Protein AF-0000000072489131 (afdb_homodimer)

Organism: NCBI:txid1796646

InterPro domains:
  IPR019707 MJ1608-like [PF10771] (1-59)
  IPR036388 Winged helix-like DNA-binding domain superfamily [G3DSA:1.10.10.10] (1-69)

Foldseek 3Di:
DDPVLLQVLLVLLLVVQVVDAKDWPVVSCVSSVDDPVSNVSSQVVCVVVVQKDWDADPVSPTIMMHTDPD/DDPVLLQVLLVLLLVVQVVDAKDWPVVSCVSSVDDPVSNVSSQVVCVVVVQKDWDADPVSPTIMIHTDPD

Sequence (140 aa):
MNIDTIGYNAGLVWNALNEVEAIGLVQLRKVTKLKDKELMLALGWLAREDKLVISEDENGKNIIVSLAQGMNIDTIGYNAGLVWNALNEVEAIGLVQLRKVTKLKDKELMLALGWLAREDKLVISEDENGKNIIVSLAQG

Nearest PDB structures (foldseek):
  6pco-assembly2_C  TM=8.430E-01  e=1.642E-04  Bordetella bronchiseptica
  7kua-assembly1_A-2  TM=8.585E-01  e=5.676E-03  Pseudomonas putida
  2nnn-assembly3_E  TM=7.469E-01  e=7.380E-03  Pseudomonas aeruginosa
  7d59-assembly1_O  TM=8.265E-01  e=2.108E-02  Homo sapiens
  7o81-assembly1_Ay  TM=6.349E-01  e=2.927E-02  Oryctolagus cuniculus

Secondary structure (DSSP, 8-state):
--HHHHHHHHHHHHHHHHTSS-EEHHHHHHHHT--HHHHHHHHHHHHHTT-EEEEE-TTSS-EEEEE---/--HHHHHHHHHHHHHHHHTSS-EEHHHHHHHHT--HHHHHHHHHHHHHTT-EEEEE-TTSS-EEEEE---

Solvent-accessible surface area (backbone atoms only — not comparable to full-atom values): 7429 Å² total; per-residue (Å²): 85,53,60,65,54,40,53,52,46,25,50,47,48,51,54,59,36,72,75,46,77,64,44,39,56,74,59,48,31,64,74,61,70,42,53,73,66,56,43,31,22,9,48,11,36,38,31,69,71,60,41,46,40,44,44,53,43,98,79,62,75,52,42,38,39,25,55,46,80,123,85,54,60,63,54,40,53,52,46,24,50,47,49,50,53,59,37,72,77,46,77,63,43,40,55,74,59,48,29,65,74,61,70,43,53,73,65,58,45,32,22,8,49,12,35,38,30,70,71,59,42,45,40,45,43,54,45,98,78,62,74,51,43,37,38,26,55,46,80,123

Radius of gyration: 14.06 Å; Cα contacts (8 Å, |Δi|>4): 242; chains: 2; bounding box: 29×39×32 Å

pLDDT: mean 91.66, std 7.66, range [53.84, 97.56]

Structure (mmCIF, N/CA/C/O backbone):
data_AF-0000000072489131-model_v1
#
loop_
_entity.id
_entity.type
_entity.pdbx_description
1 polymer 'Winged helix-turn-helix domain-containing protein'
#
loop_
_atom_site.group_PDB
_atom_site.id
_atom_site.type_symbol
_atom_site.label_atom_id
_atom_site.label_alt_id
_atom_site.label_comp_id
_atom_site.label_asym_id
_atom_site.label_entity_id
_atom_site.label_seq_id
_atom_site.pdbx_PDB_ins_code
_atom_site.Cartn_x
_atom_site.Cartn_y
_atom_site.Cartn_z
_atom_site.occupancy
_atom_site.B_iso_or_equiv
_atom_site.auth_seq_id
_atom_site.auth_comp_id
_atom_site.auth_asym_id
_atom_site.auth_atom_id
_atom_site.pdbx_PDB_model_num
ATOM 1 N N . MET A 1 1 ? 11.086 7.211 3.133 1 69.19 1 MET A N 1
ATOM 2 C CA . MET A 1 1 ? 10.992 6.406 1.916 1 69.19 1 MET A CA 1
ATOM 3 C C . MET A 1 1 ? 10.484 7.246 0.749 1 69.19 1 MET A C 1
ATOM 5 O O . MET A 1 1 ? 9.633 8.117 0.932 1 69.19 1 MET A O 1
ATOM 9 N N . ASN A 1 2 ? 11.219 7.039 -0.534 1 82.44 2 ASN A N 1
ATOM 10 C CA . ASN A 1 2 ? 10.859 7.859 -1.686 1 82.44 2 ASN A CA 1
ATOM 11 C C . ASN A 1 2 ? 9.961 7.102 -2.658 1 82.44 2 ASN A C 1
ATOM 13 O O . ASN A 1 2 ? 9.914 5.871 -2.631 1 82.44 2 ASN A O 1
ATOM 17 N N . ILE A 1 3 ? 9.188 7.805 -3.416 1 89.06 3 ILE A N 1
ATOM 18 C CA . ILE A 1 3 ? 8.273 7.266 -4.414 1 89.06 3 ILE A CA 1
ATOM 19 C C . ILE A 1 3 ? 9.031 6.328 -5.355 1 89.06 3 ILE A C 1
ATOM 21 O O . ILE A 1 3 ? 8.492 5.309 -5.789 1 89.06 3 ILE A O 1
ATOM 25 N N . ASP A 1 4 ? 10.25 6.633 -5.547 1 91.31 4 ASP A N 1
ATOM 26 C CA . ASP A 1 4 ? 11.086 5.793 -6.402 1 91.31 4 ASP A CA 1
ATOM 27 C C . ASP A 1 4 ? 11.305 4.418 -5.777 1 91.31 4 ASP A C 1
ATOM 29 O O . ASP A 1 4 ? 11.328 3.406 -6.48 1 91.31 4 ASP A O 1
ATOM 33 N N . THR A 1 5 ? 11.484 4.473 -4.496 1 93.12 5 THR A N 1
ATOM 34 C CA . THR A 1 5 ? 11.703 3.221 -3.777 1 93.12 5 THR A CA 1
ATOM 35 C C . THR A 1 5 ? 10.445 2.348 -3.824 1 93.12 5 THR A C 1
ATOM 37 O O . THR A 1 5 ? 10.539 1.128 -3.979 1 93.12 5 THR A O 1
ATOM 40 N N . ILE A 1 6 ? 9.289 2.951 -3.719 1 94.44 6 ILE A N 1
ATOM 41 C CA . ILE A 1 6 ? 8.023 2.229 -3.77 1 94.44 6 ILE A CA 1
ATOM 42 C C . ILE A 1 6 ? 7.848 1.597 -5.148 1 94.44 6 ILE A C 1
ATOM 44 O O . ILE A 1 6 ? 7.469 0.427 -5.258 1 94.44 6 ILE A O 1
ATOM 48 N N . GLY A 1 7 ? 8.156 2.332 -6.145 1 94.69 7 GLY A N 1
ATOM 49 C CA . GLY A 1 7 ? 8.078 1.81 -7.496 1 94.69 7 GLY A CA 1
ATOM 50 C C . GLY A 1 7 ? 9.023 0.647 -7.738 1 94.69 7 GLY A C 1
ATOM 51 O O . GLY A 1 7 ? 8.656 -0.33 -8.398 1 94.69 7 GLY A O 1
ATOM 52 N N . TYR A 1 8 ? 10.195 0.793 -7.25 1 96.06 8 TYR A N 1
ATOM 53 C CA . TYR A 1 8 ? 11.18 -0.28 -7.367 1 96.06 8 TYR A CA 1
ATOM 54 C C . TYR A 1 8 ? 10.688 -1.545 -6.672 1 96.06 8 TYR A C 1
ATOM 56 O O . TYR A 1 8 ? 10.719 -2.631 -7.254 1 96.06 8 TYR A O 1
ATOM 64 N N . ASN A 1 9 ? 10.203 -1.349 -5.418 1 96.75 9 ASN A N 1
ATOM 65 C CA . ASN A 1 9 ? 9.672 -2.479 -4.664 1 96.75 9 ASN A CA 1
ATOM 66 C C . ASN A 1 9 ? 8.477 -3.113 -5.371 1 96.75 9 ASN A C 1
ATOM 68 O O . ASN A 1 9 ? 8.312 -4.336 -5.348 1 96.75 9 ASN A O 1
ATOM 72 N N . ALA A 1 10 ? 7.703 -2.291 -6.008 1 96.69 10 ALA A N 1
ATOM 73 C CA . ALA A 1 10 ? 6.566 -2.789 -6.777 1 96.69 10 ALA A CA 1
ATOM 74 C C . ALA A 1 10 ? 7.031 -3.725 -7.895 1 96.69 10 ALA A C 1
ATOM 76 O O . ALA A 1 10 ? 6.371 -4.723 -8.188 1 96.69 10 ALA A O 1
ATOM 77 N N . GLY A 1 11 ? 8.164 -3.33 -8.461 1 96.25 11 GLY A N 1
ATOM 78 C CA . GLY A 1 11 ? 8.734 -4.199 -9.477 1 96.25 11 GLY A CA 1
ATOM 79 C C . GLY A 1 11 ? 9.125 -5.562 -8.945 1 96.25 11 GLY A C 1
ATOM 80 O O . GLY A 1 11 ? 8.891 -6.582 -9.602 1 96.25 11 GLY A O 1
ATOM 81 N N . LEU A 1 12 ? 9.68 -5.559 -7.777 1 96.94 12 LEU A N 1
ATOM 82 C CA . LEU A 1 12 ? 10.062 -6.812 -7.133 1 96.94 12 LEU A CA 1
ATOM 83 C C . LEU A 1 12 ? 8.836 -7.676 -6.848 1 96.94 12 LEU A C 1
ATOM 85 O O . LEU A 1 12 ? 8.852 -8.883 -7.109 1 96.94 12 LEU A O 1
ATOM 89 N N . VAL A 1 13 ? 7.84 -7.086 -6.387 1 97.25 13 VAL A N 1
ATOM 90 C CA . VAL A 1 13 ? 6.605 -7.785 -6.055 1 97.25 13 VAL A CA 1
ATOM 91 C C . VAL A 1 13 ? 5.965 -8.336 -7.328 1 97.25 13 VAL A C 1
ATOM 93 O O . VAL A 1 13 ? 5.539 -9.492 -7.363 1 97.25 13 VAL A O 1
ATOM 96 N N . TRP A 1 14 ? 5.906 -7.5 -8.344 1 96.31 14 TRP A N 1
ATOM 97 C CA . TRP A 1 14 ? 5.34 -7.922 -9.617 1 96.31 14 TRP A CA 1
ATOM 98 C C . TRP A 1 14 ? 6.07 -9.148 -10.164 1 96.31 14 TRP A C 1
ATOM 100 O O . TRP A 1 14 ? 5.438 -10.102 -10.633 1 96.31 14 TRP A O 1
ATOM 110 N N . ASN A 1 15 ? 7.34 -9.117 -10.062 1 96.56 15 ASN A N 1
ATOM 111 C CA . ASN A 1 15 ? 8.141 -10.242 -10.523 1 96.56 15 ASN A CA 1
ATOM 112 C C . ASN A 1 15 ? 7.824 -11.523 -9.75 1 96.56 15 ASN A C 1
ATOM 114 O O . ASN A 1 15 ? 7.695 -12.594 -10.336 1 96.56 15 ASN A O 1
ATOM 118 N N . ALA A 1 16 ? 7.789 -11.391 -8.438 1 96.69 16 ALA A N 1
ATOM 119 C CA . ALA A 1 16 ? 7.477 -12.531 -7.578 1 96.69 16 ALA A CA 1
ATOM 120 C C . ALA A 1 16 ? 6.105 -13.109 -7.918 1 96.69 16 ALA A C 1
ATOM 122 O O . ALA A 1 16 ? 5.938 -14.336 -7.957 1 96.69 16 ALA A O 1
ATOM 123 N N . LEU A 1 17 ? 5.188 -12.289 -8.227 1 96.12 17 LEU A N 1
ATOM 124 C CA . LEU A 1 17 ? 3.828 -12.711 -8.547 1 96.12 17 LEU A CA 1
ATOM 125 C C . LEU A 1 17 ? 3.768 -13.352 -9.93 1 96.12 17 LEU A C 1
ATOM 127 O O . LEU A 1 17 ? 2.914 -14.203 -10.18 1 96.12 17 LEU A O 1
ATOM 131 N N . ASN A 1 18 ? 4.594 -12.883 -10.781 1 95.06 18 ASN A N 1
ATOM 132 C CA . ASN A 1 18 ? 4.621 -13.406 -12.141 1 95.06 18 ASN A CA 1
ATOM 133 C C . ASN A 1 18 ? 5.125 -14.844 -12.18 1 95.06 18 ASN A C 1
ATOM 135 O O . ASN A 1 18 ? 4.93 -15.547 -13.172 1 95.06 18 ASN A O 1
ATOM 139 N N . GLU A 1 19 ? 5.688 -15.359 -11.086 1 95.12 19 GLU A N 1
ATOM 140 C CA . GLU A 1 19 ? 6.25 -16.703 -10.992 1 95.12 19 GLU A CA 1
ATOM 141 C C . GLU A 1 19 ? 5.25 -17.672 -10.383 1 95.12 19 GLU A C 1
ATOM 143 O O . GLU A 1 19 ? 5.512 -18.875 -10.312 1 95.12 19 GLU A O 1
ATOM 148 N N . VAL A 1 20 ? 4.168 -17.141 -9.891 1 94.94 20 VAL A N 1
ATOM 149 C CA . VAL A 1 20 ? 3.178 -17.969 -9.203 1 94.94 20 VAL A CA 1
ATOM 150 C C . VAL A 1 20 ? 1.772 -17.562 -9.633 1 94.94 20 VAL A C 1
ATOM 152 O O . VAL A 1 20 ? 1.581 -16.484 -10.211 1 94.94 20 VAL A O 1
ATOM 155 N N . GLU A 1 21 ? 0.799 -18.406 -9.398 1 94.56 21 GLU A N 1
ATOM 156 C CA . GLU A 1 21 ? -0.596 -18.094 -9.688 1 94.56 21 GLU A CA 1
ATOM 157 C C . GLU A 1 21 ? -1.187 -17.188 -8.609 1 94.56 21 GLU A C 1
ATOM 159 O O . GLU A 1 21 ? -1.902 -16.234 -8.922 1 94.56 21 GLU A O 1
ATOM 164 N N . ALA A 1 22 ? -0.908 -17.562 -7.371 1 95.38 22 ALA A N 1
ATOM 165 C CA . ALA A 1 22 ? -1.362 -16.828 -6.188 1 95.38 22 ALA A CA 1
ATOM 166 C C . ALA A 1 22 ? -0.457 -17.109 -4.992 1 95.38 22 ALA A C 1
ATOM 168 O O . ALA A 1 22 ? 0.081 -18.203 -4.855 1 95.38 22 ALA A O 1
ATOM 169 N N . ILE A 1 23 ? -0.256 -16.062 -4.191 1 96 23 ILE A N 1
ATOM 170 C CA . ILE A 1 23 ? 0.649 -16.234 -3.059 1 96 23 ILE A CA 1
ATOM 171 C C . ILE A 1 23 ? 0.146 -15.414 -1.871 1 96 23 ILE A C 1
ATOM 173 O O . ILE A 1 23 ? -0.462 -14.359 -2.049 1 96 23 ILE A O 1
ATOM 177 N N . GLY A 1 24 ? 0.388 -15.93 -0.669 1 95.12 24 GLY A N 1
ATOM 178 C CA . GLY A 1 24 ? 0.023 -15.203 0.536 1 95.12 24 GLY A CA 1
ATOM 179 C C . GLY A 1 24 ? 1.026 -14.125 0.909 1 95.12 24 GLY A C 1
ATOM 180 O O . GLY A 1 24 ? 2.164 -14.141 0.434 1 95.12 24 GLY A O 1
ATOM 181 N N . LEU A 1 25 ? 0.684 -1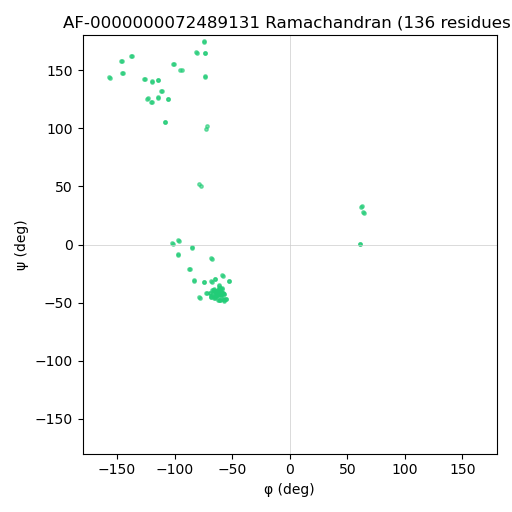3.242 1.754 1 94.06 25 LEU A N 1
ATOM 182 C CA . LEU A 1 25 ? 1.507 -12.094 2.123 1 94.06 25 LEU A CA 1
ATOM 183 C C . LEU A 1 25 ? 2.781 -12.547 2.83 1 94.06 25 LEU A C 1
ATOM 185 O O . LEU A 1 25 ? 3.855 -11.984 2.598 1 94.06 25 LEU A O 1
ATOM 189 N N . VAL A 1 26 ? 2.619 -13.477 3.768 1 94.44 26 VAL A N 1
ATOM 190 C CA . VAL A 1 26 ? 3.758 -13.961 4.543 1 94.44 26 VAL A CA 1
ATOM 191 C C . VAL A 1 26 ? 4.832 -14.508 3.604 1 94.44 26 VAL A C 1
ATOM 193 O O . VAL A 1 26 ? 6.008 -14.156 3.725 1 94.44 26 VAL A O 1
ATOM 196 N N . GLN A 1 27 ? 4.504 -15.305 2.646 1 96.25 27 GLN A N 1
ATOM 197 C CA . GLN A 1 27 ? 5.434 -15.883 1.679 1 96.25 27 GLN A CA 1
ATOM 198 C C . GLN A 1 27 ? 5.98 -14.812 0.737 1 96.25 27 GLN A C 1
ATOM 200 O O . GLN A 1 27 ? 7.16 -14.836 0.384 1 96.25 27 GLN A O 1
ATOM 205 N N . LEU A 1 28 ? 5.105 -13.93 0.307 1 96.44 28 LEU A N 1
ATOM 206 C CA . LEU A 1 28 ? 5.508 -12.859 -0.595 1 96.44 28 LEU A CA 1
ATOM 207 C C . LEU A 1 28 ? 6.582 -11.984 0.045 1 96.44 28 LEU A C 1
ATOM 209 O O . LEU A 1 28 ? 7.547 -11.594 -0.617 1 96.44 28 LEU A O 1
ATOM 213 N N . ARG A 1 29 ? 6.363 -11.688 1.311 1 96.25 29 ARG A N 1
ATOM 214 C CA . ARG A 1 29 ? 7.355 -10.914 2.045 1 96.25 29 ARG A CA 1
ATOM 215 C C . ARG A 1 29 ? 8.703 -11.625 2.068 1 96.25 29 ARG A C 1
ATOM 217 O O . ARG A 1 29 ? 9.75 -10.984 1.929 1 96.25 29 ARG A O 1
ATOM 224 N N . LYS A 1 30 ? 8.68 -12.938 2.244 1 96.88 30 LYS A N 1
ATOM 225 C CA . LYS A 1 30 ? 9.898 -13.742 2.295 1 96.88 30 LYS A CA 1
ATOM 226 C C . LYS A 1 30 ? 10.625 -13.727 0.952 1 96.88 30 LYS A C 1
ATOM 228 O O . LYS A 1 30 ? 11.852 -13.633 0.903 1 96.88 30 LYS A O 1
ATOM 233 N N . VAL A 1 31 ? 9.891 -13.797 -0.104 1 96.56 31 VAL A N 1
ATOM 234 C CA . VAL A 1 31 ? 10.438 -13.875 -1.454 1 96.56 31 VAL A CA 1
ATOM 235 C C . VAL A 1 31 ? 11.023 -12.516 -1.853 1 96.56 31 VAL A C 1
ATOM 237 O O . VAL A 1 31 ? 12.078 -12.453 -2.477 1 96.56 31 VAL A O 1
ATOM 240 N N . THR A 1 32 ? 10.336 -11.469 -1.524 1 97.56 32 THR A N 1
ATOM 241 C CA . THR A 1 32 ? 10.734 -10.125 -1.943 1 97.56 32 THR A CA 1
ATOM 242 C C . THR A 1 32 ? 11.719 -9.523 -0.945 1 97.56 32 THR A C 1
ATOM 244 O O . THR A 1 32 ? 12.398 -8.539 -1.253 1 97.56 32 THR A O 1
ATOM 247 N N . LYS A 1 33 ? 11.766 -10.047 0.352 1 97.12 33 LYS A N 1
ATOM 248 C CA . LYS A 1 33 ? 12.578 -9.547 1.454 1 97.12 33 LYS A CA 1
ATOM 249 C C . LYS A 1 33 ? 12.18 -8.125 1.845 1 97.12 33 LYS A C 1
ATOM 251 O O . LYS A 1 33 ? 13.023 -7.324 2.238 1 97.12 33 LYS A O 1
ATOM 256 N N . LEU A 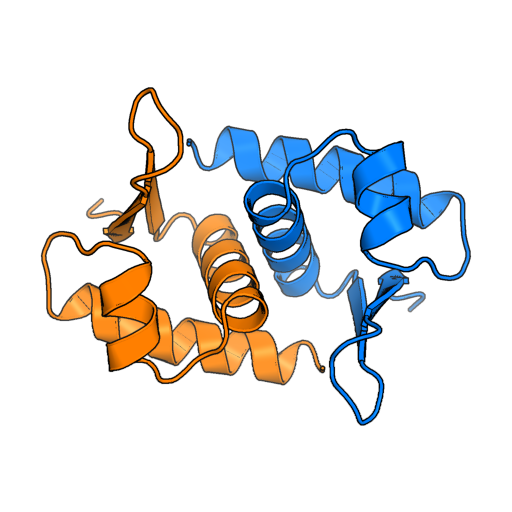1 34 ? 10.922 -7.852 1.589 1 96.19 34 LEU A N 1
ATOM 257 C CA . LEU A 1 34 ? 10.383 -6.547 1.95 1 96.19 34 LEU A CA 1
ATOM 258 C C . LEU A 1 34 ? 9.703 -6.598 3.316 1 96.19 34 LEU A C 1
ATOM 260 O O . LEU A 1 34 ? 9.195 -7.645 3.721 1 96.19 34 LEU A O 1
ATOM 264 N N . LYS A 1 35 ? 9.734 -5.504 3.99 1 92.81 35 LYS A N 1
ATOM 265 C CA . LYS A 1 35 ? 8.992 -5.387 5.242 1 92.81 35 LYS A CA 1
ATOM 266 C C . LYS A 1 35 ? 7.492 -5.266 4.98 1 92.81 35 LYS A C 1
ATOM 268 O O . LYS A 1 35 ? 7.074 -4.961 3.861 1 92.81 35 LYS A O 1
ATOM 273 N N . ASP A 1 36 ? 6.734 -5.457 5.969 1 92.19 36 ASP A N 1
ATOM 274 C CA . ASP A 1 36 ? 5.281 -5.457 5.836 1 92.19 36 ASP A CA 1
ATOM 275 C C . ASP A 1 36 ? 4.785 -4.164 5.199 1 92.19 36 ASP A C 1
ATOM 277 O O . ASP A 1 36 ? 4.043 -4.195 4.215 1 92.19 36 ASP A O 1
ATOM 281 N N . LYS A 1 37 ? 5.25 -3.086 5.66 1 92.25 37 LYS A N 1
ATOM 282 C CA . LYS A 1 37 ? 4.809 -1.783 5.172 1 92.25 37 LYS A CA 1
ATOM 283 C C . LYS A 1 37 ? 5.262 -1.553 3.734 1 92.25 37 LYS A C 1
ATOM 285 O O . LYS A 1 37 ? 4.492 -1.069 2.902 1 92.25 37 LYS A O 1
ATOM 290 N N . GLU A 1 38 ? 6.48 -1.892 3.471 1 94.19 38 GLU A N 1
ATOM 291 C CA . GLU A 1 38 ? 7.039 -1.74 2.131 1 94.19 38 GLU A CA 1
ATOM 292 C C . GLU A 1 38 ? 6.27 -2.578 1.114 1 94.19 38 GLU A C 1
ATOM 294 O O . GLU A 1 38 ? 6.016 -2.127 -0.005 1 94.19 38 GLU A O 1
ATOM 299 N N . LEU A 1 39 ? 5.891 -3.689 1.535 1 96.31 39 LEU A N 1
ATOM 300 C CA . LEU A 1 39 ? 5.18 -4.621 0.668 1 96.31 39 LEU A CA 1
ATOM 301 C C . LEU A 1 39 ? 3.789 -4.09 0.327 1 96.31 39 LEU A C 1
ATOM 303 O O . LEU A 1 39 ? 3.379 -4.113 -0.835 1 96.31 39 LEU A O 1
ATOM 307 N N . MET A 1 40 ? 3.158 -3.623 1.316 1 95.31 40 MET A N 1
ATOM 308 C CA . MET A 1 40 ? 1.806 -3.117 1.101 1 95.31 40 MET A CA 1
ATOM 309 C C . MET A 1 40 ? 1.819 -1.907 0.171 1 95.31 40 MET A C 1
ATOM 311 O O . MET A 1 40 ? 0.968 -1.788 -0.711 1 95.31 40 MET A O 1
ATOM 315 N N . LEU A 1 41 ? 2.781 -1.059 0.372 1 95.38 41 LEU A N 1
ATOM 316 C CA . LEU A 1 41 ? 2.93 0.106 -0.493 1 95.38 41 LEU A CA 1
ATOM 317 C C . LEU A 1 41 ? 3.141 -0.317 -1.943 1 95.38 41 LEU A C 1
ATOM 319 O O . LEU A 1 41 ? 2.549 0.261 -2.855 1 95.38 41 LEU A O 1
ATOM 323 N N . ALA A 1 42 ? 3.977 -1.295 -2.061 1 96.38 42 ALA A N 1
ATOM 324 C CA . ALA A 1 42 ? 4.258 -1.816 -3.396 1 96.38 42 ALA A CA 1
ATOM 325 C C . ALA A 1 42 ? 3 -2.396 -4.035 1 96.38 42 ALA A C 1
ATOM 327 O O . ALA A 1 42 ? 2.746 -2.186 -5.223 1 96.38 42 ALA A O 1
ATOM 328 N N . LEU A 1 43 ? 2.256 -3.084 -3.238 1 96.19 43 LEU A N 1
ATOM 329 C CA . LEU A 1 43 ? 1.011 -3.666 -3.725 1 96.19 43 LEU A CA 1
ATOM 330 C C . LEU A 1 43 ? 0.016 -2.578 -4.109 1 96.19 43 LEU A C 1
ATOM 332 O O . LEU A 1 43 ? -0.694 -2.705 -5.109 1 96.19 43 LEU A O 1
ATOM 336 N N . GLY A 1 44 ? -0.027 -1.566 -3.318 1 95.38 44 GLY A N 1
ATOM 337 C CA . GLY A 1 44 ? -0.879 -0.441 -3.666 1 95.38 44 GLY A CA 1
ATOM 338 C C . GLY A 1 44 ? -0.535 0.175 -5.008 1 95.38 44 GLY A C 1
ATOM 339 O O . GLY A 1 44 ? -1.428 0.535 -5.781 1 95.38 44 GLY A O 1
ATOM 340 N N . TRP A 1 45 ? 0.716 0.305 -5.266 1 95.06 45 TRP A N 1
ATOM 341 C CA . TRP A 1 45 ? 1.221 0.813 -6.535 1 95.06 45 TRP A CA 1
ATOM 342 C C . TRP A 1 45 ? 0.709 -0.029 -7.699 1 95.06 45 TRP A C 1
ATOM 344 O O . TRP A 1 45 ? 0.167 0.505 -8.672 1 95.06 45 TRP A O 1
ATOM 354 N N . LEU A 1 46 ? 0.812 -1.326 -7.566 1 95.56 46 LEU A N 1
ATOM 355 C CA . LEU A 1 46 ? 0.385 -2.271 -8.594 1 95.56 46 LEU A CA 1
ATOM 356 C C . LEU A 1 46 ? -1.133 -2.264 -8.742 1 95.56 46 LEU A C 1
ATOM 358 O O . LEU A 1 46 ? -1.653 -2.471 -9.844 1 95.56 46 LEU A O 1
ATOM 362 N N . ALA A 1 47 ? -1.765 -2.002 -7.609 1 93.56 47 ALA A N 1
ATOM 363 C CA . ALA A 1 47 ? -3.223 -1.922 -7.633 1 93.56 47 ALA A CA 1
ATOM 364 C C . ALA A 1 47 ? -3.695 -0.792 -8.547 1 93.56 47 ALA A C 1
ATOM 366 O O . ALA A 1 47 ? -4.68 -0.943 -9.273 1 93.56 47 ALA A O 1
ATOM 367 N N . ARG A 1 48 ? -3.016 0.263 -8.523 1 92.88 48 ARG A N 1
ATOM 368 C CA . ARG A 1 48 ? -3.375 1.415 -9.344 1 92.88 48 ARG A CA 1
ATOM 369 C C . ARG A 1 48 ? -3.244 1.092 -10.828 1 92.88 48 ARG A C 1
ATOM 371 O O . ARG A 1 48 ? -3.99 1.625 -11.656 1 92.88 48 ARG A O 1
ATOM 378 N N . GLU A 1 49 ? -2.375 0.242 -11.117 1 91.12 49 GLU A N 1
ATOM 379 C CA . GLU A 1 49 ? -2.168 -0.171 -12.508 1 91.12 49 GLU A CA 1
ATOM 380 C C . GLU A 1 49 ? -3.137 -1.282 -12.898 1 91.12 49 GLU A C 1
ATOM 382 O O . GLU A 1 49 ? -3.107 -1.764 -14.031 1 91.12 49 GLU A O 1
ATOM 387 N N . ASP A 1 50 ? -4.004 -1.769 -11.914 1 86.62 50 ASP A N 1
ATOM 388 C CA . ASP A 1 50 ? -4.977 -2.84 -12.109 1 86.62 50 ASP A CA 1
ATOM 389 C C . ASP A 1 50 ? -4.281 -4.152 -12.469 1 86.62 50 ASP A C 1
ATOM 391 O O . ASP A 1 50 ? -4.805 -4.945 -13.25 1 86.62 50 ASP A O 1
ATOM 395 N N . LYS A 1 51 ? -3.115 -4.375 -11.961 1 89.44 51 LYS A N 1
ATOM 396 C CA . LYS A 1 51 ? -2.324 -5.566 -12.25 1 89.44 51 LYS A CA 1
ATOM 397 C C . LYS A 1 51 ? -2.396 -6.566 -11.102 1 89.44 51 LYS A C 1
ATOM 399 O O . LYS A 1 51 ? -1.783 -7.633 -11.156 1 89.44 51 LYS A O 1
ATOM 404 N N . LEU A 1 52 ? -3.146 -6.16 -10.141 1 91.75 52 LEU A N 1
ATOM 405 C CA . LEU A 1 52 ? -3.135 -6.98 -8.938 1 91.75 52 LEU A CA 1
ATOM 406 C C . LEU A 1 52 ? -4.551 -7.387 -8.539 1 91.75 52 LEU A C 1
ATOM 408 O O . LEU A 1 52 ? -5.5 -6.621 -8.734 1 91.75 52 LEU A O 1
ATOM 412 N N . VAL A 1 53 ? -4.648 -8.594 -8.078 1 91.56 53 VAL A N 1
ATOM 413 C CA . VAL A 1 53 ? -5.879 -9.086 -7.465 1 91.56 53 VAL A CA 1
ATOM 414 C C . VAL A 1 53 ? -5.609 -9.5 -6.023 1 91.56 53 VAL A C 1
ATOM 416 O O . VAL A 1 53 ? -4.711 -10.297 -5.758 1 91.56 53 VAL A O 1
ATOM 419 N N . ILE A 1 54 ? -6.352 -8.875 -5.098 1 91.81 54 ILE A N 1
ATOM 420 C CA . ILE A 1 54 ? -6.16 -9.164 -3.682 1 91.81 54 ILE A CA 1
ATOM 421 C C . ILE A 1 54 ? -7.418 -9.828 -3.119 1 91.81 54 ILE A C 1
ATOM 423 O O . ILE A 1 54 ? -8.523 -9.312 -3.285 1 91.81 54 ILE A O 1
ATOM 427 N N . SER A 1 55 ? -7.191 -10.961 -2.523 1 90.56 55 SER A N 1
ATOM 428 C CA . SER A 1 55 ? -8.281 -11.695 -1.893 1 90.56 55 SER A CA 1
ATOM 429 C C . SER A 1 55 ? -7.996 -11.953 -0.418 1 90.56 55 SER A C 1
ATOM 431 O O . SER A 1 55 ? -6.875 -12.312 -0.052 1 90.56 55 SER A O 1
ATOM 433 N N . GLU A 1 56 ? -8.914 -11.555 0.394 1 86.94 56 GLU A N 1
ATOM 434 C CA . GLU A 1 56 ? -8.773 -11.766 1.832 1 86.94 56 GLU A CA 1
ATOM 435 C C . GLU A 1 56 ? -9.828 -12.727 2.355 1 86.94 56 GLU A C 1
ATOM 437 O O . GLU A 1 56 ? -10.961 -12.742 1.863 1 86.94 56 GLU A O 1
ATOM 442 N N . ASP A 1 57 ? -9.312 -13.57 3.332 1 82.62 57 ASP A N 1
ATOM 443 C CA . ASP A 1 57 ? -10.273 -14.484 3.922 1 82.62 57 ASP A CA 1
ATOM 444 C C . ASP A 1 57 ? -11.211 -13.758 4.883 1 82.62 57 ASP A C 1
ATOM 446 O O . ASP A 1 57 ? -11.07 -12.555 5.098 1 82.62 57 ASP A O 1
ATOM 450 N N . GLU A 1 58 ? -12.219 -14.516 5.383 1 79.56 58 GLU A N 1
ATOM 451 C CA . GLU A 1 58 ? -13.258 -13.938 6.23 1 79.56 58 GLU A CA 1
ATOM 452 C C . GLU A 1 58 ? -12.656 -13.273 7.465 1 79.56 58 GLU A C 1
ATOM 454 O O . GLU A 1 58 ? -13.219 -12.328 8.008 1 79.56 58 GLU A O 1
ATOM 459 N N . ASN A 1 59 ? -11.469 -13.797 7.867 1 77.25 59 ASN A N 1
ATOM 460 C CA . ASN A 1 59 ? -10.844 -13.297 9.086 1 77.25 59 ASN A CA 1
ATOM 461 C C . ASN A 1 59 ? -9.805 -12.227 8.789 1 77.25 59 ASN A C 1
ATOM 463 O O . ASN A 1 59 ? -9.25 -11.609 9.703 1 77.25 59 ASN A O 1
ATOM 467 N N . GLY A 1 60 ? -9.672 -11.891 7.582 1 73.5 60 GLY A N 1
ATOM 468 C CA . GLY A 1 60 ? -8.695 -10.891 7.184 1 73.5 60 GLY A CA 1
ATOM 469 C C . GLY A 1 60 ? -7.266 -11.281 7.52 1 73.5 60 GLY A C 1
ATOM 470 O O . GLY A 1 60 ? -6.348 -10.477 7.398 1 73.5 60 GLY A O 1
ATOM 471 N N . LYS A 1 61 ? -7.125 -12.383 8.062 1 76.5 61 LYS A N 1
ATOM 472 C CA . LYS A 1 61 ? -5.812 -12.82 8.523 1 76.5 61 LYS A CA 1
ATOM 473 C C . LYS A 1 61 ? -5.004 -13.43 7.387 1 76.5 61 LYS A C 1
ATOM 475 O O . LYS A 1 61 ? -3.781 -13.266 7.328 1 76.5 61 LYS A O 1
ATOM 480 N N . ASN A 1 62 ? -5.77 -14.016 6.5 1 83.75 62 ASN A N 1
ATOM 481 C CA . ASN A 1 62 ? -5.109 -14.633 5.355 1 83.75 62 ASN A CA 1
ATOM 482 C C . ASN A 1 62 ? -5.348 -13.844 4.074 1 83.75 62 ASN A C 1
ATOM 484 O O . ASN A 1 62 ? -6.48 -13.75 3.6 1 83.75 62 ASN A O 1
ATOM 488 N N . ILE A 1 63 ? -4.324 -13.117 3.607 1 90.5 63 ILE A N 1
ATOM 489 C CA . ILE A 1 63 ? -4.434 -12.344 2.377 1 90.5 63 ILE A CA 1
ATOM 490 C C . ILE A 1 63 ? -3.664 -13.039 1.258 1 90.5 63 ILE A C 1
ATOM 492 O O . ILE A 1 63 ? -2.514 -13.445 1.444 1 90.5 63 ILE A O 1
ATOM 496 N N . ILE A 1 64 ? -4.445 -13.281 0.156 1 93.94 64 ILE A N 1
ATOM 497 C CA . ILE A 1 64 ? -3.85 -13.891 -1.027 1 93.94 64 ILE A CA 1
ATOM 498 C C . ILE A 1 64 ? -3.803 -12.875 -2.166 1 93.94 64 ILE A C 1
ATOM 500 O O . ILE A 1 64 ? -4.781 -12.164 -2.412 1 93.94 64 ILE A O 1
ATOM 504 N N . VAL A 1 65 ? -2.596 -12.82 -2.783 1 95.44 65 VAL A N 1
ATOM 505 C CA . VAL A 1 65 ? -2.393 -11.852 -3.857 1 95.44 65 VAL A CA 1
ATOM 506 C C . VAL A 1 65 ? -2.037 -12.586 -5.148 1 95.44 65 VAL A C 1
ATOM 508 O O . VAL A 1 65 ? -1.317 -13.586 -5.129 1 95.44 65 VAL A O 1
ATOM 511 N N . SER A 1 66 ? -2.59 -12.062 -6.23 1 95.56 66 SER A N 1
ATOM 512 C CA . SER A 1 66 ? -2.279 -12.586 -7.559 1 95.56 66 SER A CA 1
ATOM 513 C C . SER A 1 66 ? -2.305 -11.477 -8.609 1 95.56 66 SER A C 1
ATOM 515 O O . SER A 1 66 ? -2.826 -10.391 -8.359 1 95.56 66 SER A O 1
ATOM 517 N N . LEU A 1 67 ? -1.617 -11.703 -9.719 1 94.94 67 LEU A N 1
ATOM 518 C CA . LEU A 1 67 ? -1.659 -10.742 -10.812 1 94.94 67 LEU A CA 1
ATOM 519 C C . LEU A 1 67 ? -3 -10.805 -11.539 1 94.94 67 LEU A C 1
ATOM 521 O O . LEU A 1 67 ? -3.578 -11.883 -11.695 1 94.94 67 LEU A O 1
ATOM 525 N N . ALA A 1 68 ? -3.396 -9.562 -11.961 1 88.69 68 ALA A N 1
ATOM 526 C CA . ALA A 1 68 ? -4.609 -9.492 -12.766 1 88.69 68 ALA A CA 1
ATOM 527 C C . ALA A 1 68 ? -4.367 -10.031 -14.172 1 88.69 68 ALA A C 1
ATOM 529 O O . ALA A 1 68 ? -3.359 -9.695 -14.805 1 88.69 68 ALA A O 1
ATOM 530 N N . GLN A 1 69 ? -4.742 -11.273 -14.469 1 76.69 69 GLN A N 1
ATOM 531 C CA . GLN A 1 69 ? -4.582 -11.922 -15.766 1 76.69 69 GLN A CA 1
ATOM 532 C C . GLN A 1 69 ? -5.625 -11.43 -16.766 1 76.69 69 GLN A C 1
ATOM 534 O O . GLN A 1 69 ? -6.828 -11.547 -16.531 1 76.69 69 GLN A O 1
ATOM 539 N N . GLY A 1 70 ? -5.844 -10.109 -16.984 1 54 70 GLY A N 1
ATOM 540 C CA . GLY A 1 70 ? -6.68 -9.875 -18.156 1 54 70 GLY A CA 1
ATOM 541 C C . GLY A 1 70 ? -5.945 -10.094 -19.469 1 54 70 GLY A C 1
ATOM 542 O O . GLY A 1 70 ? -4.715 -10.141 -19.5 1 54 70 GLY A O 1
ATOM 543 N N . MET B 1 1 ? -10.32 -8.086 -1.148 1 70.38 1 MET B N 1
ATOM 544 C CA . MET B 1 1 ? -10.367 -6.645 -1.368 1 70.38 1 MET B CA 1
ATOM 545 C C . MET B 1 1 ? -10.164 -6.312 -2.842 1 70.38 1 MET B C 1
ATOM 547 O O . MET B 1 1 ? -9.391 -6.977 -3.533 1 70.38 1 MET B O 1
ATOM 551 N N . ASN B 1 2 ? -11.117 -5.289 -3.375 1 82.69 2 ASN B N 1
ATOM 552 C CA . ASN B 1 2 ? -11.055 -4.961 -4.797 1 82.69 2 ASN B CA 1
ATOM 553 C C . ASN B 1 2 ? -10.312 -3.654 -5.039 1 82.69 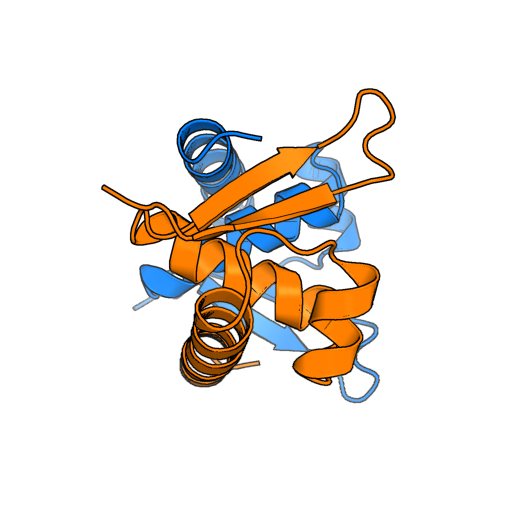2 ASN B C 1
ATOM 555 O O . ASN B 1 2 ? -10.148 -2.844 -4.125 1 82.69 2 ASN B O 1
ATOM 559 N N . ILE B 1 3 ? -9.758 -3.498 -6.223 1 89.31 3 ILE B N 1
ATOM 560 C CA . ILE B 1 3 ? -9.016 -2.316 -6.648 1 89.31 3 ILE B CA 1
ATOM 561 C C . ILE B 1 3 ? -9.852 -1.064 -6.414 1 89.31 3 ILE B C 1
ATOM 563 O O . ILE B 1 3 ? -9.32 -0.012 -6.051 1 89.31 3 ILE B O 1
ATOM 567 N N . ASP B 1 4 ? -11.117 -1.237 -6.516 1 91.5 4 ASP B N 1
ATOM 568 C CA . ASP B 1 4 ? -12.023 -0.118 -6.285 1 91.5 4 ASP B CA 1
ATOM 569 C C . ASP B 1 4 ? -11.992 0.323 -4.824 1 91.5 4 ASP B C 1
ATOM 571 O O . ASP B 1 4 ? -12.078 1.518 -4.527 1 91.5 4 ASP B O 1
ATOM 575 N N . THR B 1 5 ? -11.922 -0.677 -3.994 1 93.25 5 THR B N 1
ATOM 576 C CA . THR B 1 5 ? -11.883 -0.387 -2.564 1 93.25 5 THR B CA 1
ATOM 577 C C . THR B 1 5 ? -10.594 0.342 -2.199 1 93.25 5 THR B C 1
ATOM 579 O O . THR B 1 5 ? -10.602 1.266 -1.383 1 93.25 5 THR B O 1
ATOM 582 N N . ILE B 1 6 ? -9.5 -0.042 -2.803 1 94.5 6 ILE B N 1
ATOM 583 C CA . ILE B 1 6 ? -8.203 0.591 -2.553 1 94.5 6 ILE B CA 1
ATOM 584 C C . ILE B 1 6 ? -8.25 2.045 -3.016 1 94.5 6 ILE B C 1
ATOM 586 O O . ILE B 1 6 ? -7.797 2.943 -2.301 1 94.5 6 ILE B O 1
ATOM 590 N N . GLY B 1 7 ? -8.812 2.26 -4.145 1 94.75 7 GLY B N 1
ATOM 591 C CA . GLY B 1 7 ? -8.961 3.615 -4.648 1 94.75 7 GLY B CA 1
ATOM 592 C C . GLY B 1 7 ? -9.828 4.488 -3.766 1 94.75 7 GLY B C 1
ATOM 593 O O . GLY B 1 7 ? -9.516 5.66 -3.545 1 94.75 7 GLY B O 1
ATOM 594 N N . TYR B 1 8 ? -10.898 3.932 -3.324 1 96.12 8 TYR B N 1
ATOM 595 C CA . TYR B 1 8 ? -11.781 4.648 -2.414 1 96.12 8 TYR B CA 1
ATOM 596 C C . TYR B 1 8 ? -11.055 5.031 -1.132 1 96.12 8 TYR B C 1
ATOM 598 O O . TYR B 1 8 ? -11.109 6.184 -0.7 1 96.12 8 TYR B O 1
ATOM 606 N N . ASN B 1 9 ? -10.344 4.016 -0.562 1 96.75 9 ASN B N 1
ATOM 607 C CA . ASN B 1 9 ? -9.578 4.266 0.652 1 96.75 9 ASN B CA 1
ATOM 608 C C . ASN B 1 9 ? -8.5 5.32 0.424 1 96.75 9 ASN B C 1
ATOM 610 O O . ASN B 1 9 ? -8.227 6.137 1.306 1 96.75 9 ASN B O 1
ATOM 614 N N . ALA B 1 10 ? -7.941 5.305 -0.749 1 96.69 10 ALA B N 1
ATOM 615 C CA . ALA B 1 10 ? -6.945 6.309 -1.104 1 96.69 10 ALA B CA 1
ATOM 616 C C . ALA B 1 10 ? -7.531 7.715 -1.043 1 96.69 10 ALA B C 1
ATOM 618 O O . ALA B 1 10 ? -6.859 8.664 -0.627 1 96.69 10 ALA B O 1
ATOM 619 N N . GLY B 1 11 ? -8.789 7.773 -1.474 1 96.31 11 GLY B N 1
ATOM 620 C CA . GLY B 1 11 ? -9.469 9.055 -1.377 1 96.31 11 GLY B CA 1
ATOM 621 C C . GLY B 1 11 ? -9.633 9.539 0.052 1 96.31 11 GLY B C 1
ATOM 622 O O . GLY B 1 11 ? -9.445 10.727 0.337 1 96.31 11 GLY B O 1
ATOM 623 N N . LEU B 1 12 ? -9.945 8.617 0.907 1 96.94 12 LEU B N 1
ATOM 624 C CA . LEU B 1 12 ? -10.086 8.945 2.322 1 96.94 12 LEU B CA 1
ATOM 625 C C . LEU B 1 12 ? -8.758 9.422 2.904 1 96.94 12 LEU B C 1
ATOM 627 O O . LEU B 1 12 ? -8.719 10.414 3.633 1 96.94 12 LEU B O 1
ATOM 631 N N . VAL B 1 13 ? -7.746 8.758 2.576 1 97.31 13 VAL B N 1
ATOM 632 C CA . VAL B 1 13 ? -6.41 9.094 3.068 1 97.31 13 VAL B CA 1
ATOM 633 C C . VAL B 1 13 ? -5.992 10.461 2.531 1 97.31 13 VAL B C 1
ATOM 635 O O . VAL B 1 13 ? -5.484 11.297 3.279 1 97.31 13 VAL B O 1
ATOM 638 N N . TRP B 1 14 ? -6.199 10.68 1.24 1 96.38 14 TRP B N 1
ATOM 639 C CA . TRP B 1 14 ? -5.859 11.961 0.624 1 96.38 14 TRP B CA 1
ATOM 640 C C . TRP B 1 14 ? -6.574 13.109 1.324 1 96.38 14 TRP B C 1
ATOM 642 O O . TRP B 1 14 ? -5.969 14.148 1.604 1 96.38 14 TRP B O 1
ATOM 652 N N . ASN B 1 15 ? -7.809 12.898 1.615 1 96.62 15 ASN B N 1
ATOM 653 C CA . ASN B 1 15 ? -8.594 13.914 2.305 1 96.62 15 ASN B CA 1
ATOM 654 C C . ASN B 1 15 ? -8.016 14.227 3.684 1 96.62 15 ASN B C 1
ATOM 656 O O . ASN B 1 15 ? -7.918 15.391 4.074 1 96.62 15 ASN B O 1
ATOM 660 N N . ALA B 1 16 ? -7.723 13.172 4.422 1 96.69 16 ALA B N 1
ATOM 661 C CA . ALA B 1 16 ? -7.148 13.328 5.758 1 96.69 16 ALA B CA 1
ATOM 662 C C . ALA B 1 16 ? -5.828 14.094 5.695 1 96.69 16 ALA B C 1
ATOM 664 O O . ALA B 1 16 ? -5.562 14.953 6.539 1 96.69 16 ALA B O 1
ATOM 665 N N . LEU B 1 17 ? -5.066 13.852 4.707 1 96.19 17 LEU B N 1
ATOM 666 C CA . LEU B 1 17 ? -3.766 14.492 4.547 1 96.19 17 LEU B CA 1
ATOM 667 C C . LEU B 1 17 ? -3.926 15.953 4.113 1 96.19 17 LEU B C 1
ATOM 669 O O . LEU B 1 17 ? -3.07 16.781 4.406 1 96.19 17 LEU B O 1
ATOM 673 N N . ASN B 1 18 ? -4.941 16.203 3.383 1 95.12 18 ASN B N 1
ATOM 674 C CA . ASN B 1 18 ? -5.195 17.547 2.895 1 95.12 18 ASN B CA 1
ATOM 675 C C . ASN B 1 18 ? -5.559 18.5 4.035 1 95.12 18 ASN B C 1
ATOM 677 O O . ASN B 1 18 ? -5.504 19.719 3.873 1 95.12 18 ASN B O 1
ATOM 681 N N . GLU B 1 19 ? -5.844 18 5.238 1 95.12 19 GLU B N 1
ATOM 682 C CA . GLU B 1 19 ? -6.25 18.781 6.402 1 95.12 19 GLU B CA 1
ATOM 683 C C . GLU B 1 19 ? -5.062 19.062 7.316 1 95.12 19 GLU B C 1
ATOM 685 O O . GLU B 1 19 ? -5.191 19.797 8.305 1 95.12 19 GLU B O 1
ATOM 690 N N . VAL B 1 20 ? -3.941 18.438 7.008 1 94.94 20 VAL B N 1
ATOM 691 C CA . VAL B 1 20 ? -2.764 18.562 7.859 1 94.94 20 VAL B CA 1
ATOM 692 C C . VAL B 1 20 ? -1.518 18.734 6.992 1 94.94 20 VAL B C 1
ATOM 694 O O . VAL B 1 20 ? -1.546 18.453 5.793 1 94.94 20 VAL B O 1
ATOM 697 N N . GLU B 1 21 ? -0.438 19.203 7.562 1 94.62 21 GLU B N 1
ATOM 698 C CA . GLU B 1 21 ? 0.836 19.328 6.863 1 94.62 21 GLU B CA 1
ATOM 699 C C . GLU B 1 21 ? 1.544 17.984 6.77 1 94.62 21 GLU B C 1
ATOM 701 O O . GLU B 1 21 ? 2.094 17.625 5.723 1 94.62 21 GLU B O 1
ATOM 706 N N . ALA B 1 22 ? 1.546 17.281 7.906 1 95.31 22 ALA B N 1
ATOM 707 C CA . ALA B 1 22 ? 2.156 15.961 8.047 1 95.31 22 ALA B CA 1
ATOM 708 C C . ALA B 1 22 ? 1.535 15.188 9.203 1 95.31 22 ALA B C 1
ATOM 710 O O . ALA B 1 22 ? 1.139 15.781 10.211 1 95.31 22 ALA B O 1
ATOM 711 N N . ILE B 1 23 ? 1.415 13.891 9 1 95.94 23 ILE B N 1
ATOM 712 C CA . ILE B 1 23 ? 0.773 13.086 10.031 1 95.94 23 ILE B CA 1
ATOM 713 C C . ILE B 1 23 ? 1.425 11.703 10.102 1 95.94 23 ILE B C 1
ATOM 715 O O . ILE B 1 23 ? 1.884 11.18 9.078 1 95.94 23 ILE B O 1
ATOM 719 N N . GLY B 1 24 ? 1.464 11.148 11.297 1 95.19 24 GLY B N 1
ATOM 720 C CA . GLY B 1 24 ? 1.994 9.805 11.461 1 95.19 24 GLY B CA 1
ATOM 721 C C . GLY B 1 24 ? 0.99 8.719 11.117 1 95.19 24 GLY B C 1
ATOM 722 O O . GLY B 1 24 ? -0.213 8.977 11.047 1 95.19 24 GLY B O 1
ATOM 723 N N . LEU B 1 25 ? 1.41 7.52 10.945 1 94.12 25 LEU B N 1
ATOM 724 C CA . LEU B 1 25 ? 0.575 6.41 10.508 1 94.12 25 LEU B CA 1
ATOM 725 C C . LEU B 1 25 ? -0.488 6.082 11.555 1 94.12 25 LEU B C 1
ATOM 727 O O . LEU B 1 25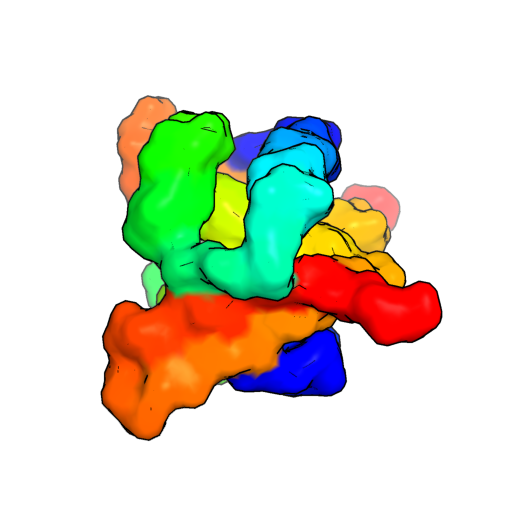 ? -1.634 5.785 11.211 1 94.12 25 LEU B O 1
ATOM 731 N N . VAL B 1 26 ? -0.062 6.047 12.812 1 94.44 26 VAL B N 1
ATOM 732 C CA . VAL B 1 26 ? -0.974 5.699 13.898 1 94.44 26 VAL B CA 1
ATOM 733 C C . VAL B 1 26 ? -2.158 6.664 13.906 1 94.44 26 VAL B C 1
ATOM 735 O O . VAL B 1 26 ? -3.314 6.234 13.961 1 94.44 26 VAL B O 1
ATOM 738 N N . GLN B 1 27 ? -1.956 7.93 13.812 1 96.25 27 GLN B N 1
ATOM 739 C CA . GLN B 1 27 ? -3.002 8.945 13.797 1 96.25 27 GLN B CA 1
ATOM 740 C C . GLN B 1 27 ? -3.818 8.875 12.508 1 96.25 27 GLN B C 1
ATOM 742 O O . GLN B 1 27 ? -5.039 9.039 12.531 1 96.25 27 GLN B O 1
ATOM 747 N N . LEU B 1 28 ? -3.135 8.68 11.398 1 96.5 28 LEU B N 1
ATOM 748 C CA . LEU B 1 28 ? -3.803 8.586 10.109 1 96.5 28 LEU B CA 1
ATOM 749 C C . LEU B 1 28 ? -4.797 7.43 10.094 1 96.5 28 LEU B C 1
ATOM 751 O O . LEU B 1 28 ? -5.906 7.566 9.562 1 96.5 28 LEU B O 1
ATOM 755 N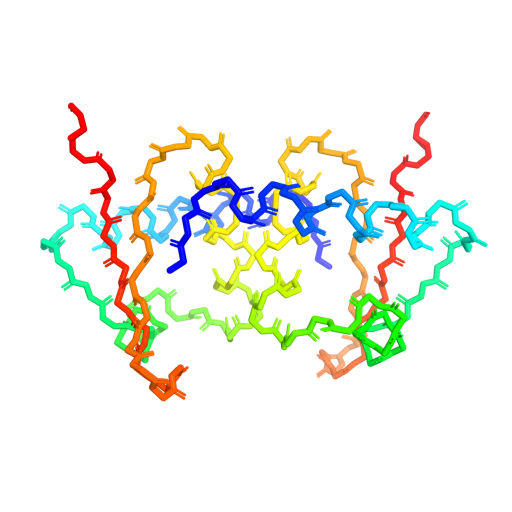 N . ARG B 1 29 ? -4.375 6.32 10.656 1 96.31 29 ARG B N 1
ATOM 756 C CA . ARG B 1 29 ? -5.266 5.168 10.758 1 96.31 29 ARG B CA 1
ATOM 757 C C . ARG B 1 29 ? -6.516 5.512 11.562 1 96.31 29 ARG B C 1
ATOM 759 O O . ARG B 1 29 ? -7.621 5.098 11.211 1 96.31 29 ARG B O 1
ATOM 766 N N . LYS B 1 30 ? -6.344 6.262 12.641 1 96.88 30 LYS B N 1
ATOM 767 C CA . LYS B 1 30 ? -7.453 6.648 13.5 1 96.88 30 LYS B CA 1
ATOM 768 C C . LYS B 1 30 ? -8.43 7.566 12.766 1 96.88 30 LYS B C 1
ATOM 770 O O . LYS B 1 30 ? -9.641 7.438 12.914 1 96.88 30 LYS B O 1
ATOM 775 N N . VAL B 1 31 ? -7.902 8.461 12 1 96.62 31 VAL B N 1
ATOM 776 C CA . VAL B 1 31 ? -8.703 9.453 11.289 1 96.62 31 VAL B CA 1
ATOM 777 C C . VAL B 1 31 ? -9.469 8.789 10.156 1 96.62 31 VAL B C 1
ATOM 779 O O . VAL B 1 31 ? -10.641 9.109 9.914 1 96.62 31 VAL B O 1
ATOM 782 N N . THR B 1 32 ? -8.828 7.902 9.453 1 97.56 32 THR B N 1
ATOM 783 C CA . THR B 1 32 ? -9.422 7.277 8.281 1 97.56 32 THR B CA 1
ATOM 784 C C . THR B 1 32 ? -10.234 6.047 8.672 1 97.56 32 THR B C 1
ATOM 786 O O . THR B 1 32 ? -11.055 5.559 7.891 1 97.56 32 THR B O 1
ATOM 789 N N . LYS B 1 33 ? -9.961 5.438 9.906 1 97.12 33 LYS B N 1
ATOM 790 C CA . LYS B 1 33 ? -10.586 4.219 10.422 1 97.12 33 LYS B CA 1
ATOM 791 C C . LYS B 1 33 ? -10.242 3.016 9.547 1 97.12 33 LYS B C 1
ATOM 793 O O . LYS B 1 33 ? -11.055 2.104 9.391 1 97.12 33 LYS B O 1
ATOM 798 N N . LEU B 1 34 ? -9.102 3.121 8.898 1 96.19 34 LEU B N 1
ATOM 799 C CA . LEU B 1 34 ? -8.617 2.027 8.062 1 96.19 34 LEU B CA 1
ATOM 800 C C . LEU B 1 34 ? -7.684 1.115 8.852 1 96.19 34 LEU B C 1
ATOM 802 O O . LEU B 1 34 ? -7.008 1.564 9.773 1 96.19 34 LEU B O 1
ATOM 806 N N . LYS B 1 35 ? -7.668 -0.113 8.492 1 92.88 35 LYS B N 1
ATOM 807 C CA . LYS B 1 35 ? -6.703 -1.05 9.062 1 92.88 35 LYS B CA 1
ATOM 808 C C . LYS 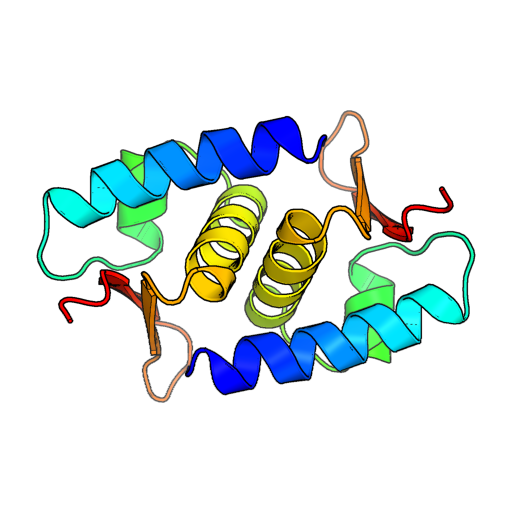B 1 35 ? -5.305 -0.803 8.508 1 92.88 35 LYS B C 1
ATOM 810 O O . LYS B 1 35 ? -5.145 -0.147 7.473 1 92.88 35 LYS B O 1
ATOM 815 N N . ASP B 1 36 ? -4.367 -1.33 9.133 1 92.25 36 ASP B N 1
ATOM 816 C CA . ASP B 1 36 ? -2.973 -1.103 8.758 1 92.25 36 ASP B CA 1
ATOM 817 C C . ASP B 1 36 ? -2.727 -1.458 7.297 1 92.25 36 ASP B C 1
ATOM 819 O O . ASP B 1 36 ? -2.195 -0.646 6.535 1 92.25 36 ASP B O 1
ATOM 823 N N . LYS B 1 37 ? -3.188 -2.545 6.902 1 92.25 37 LYS B N 1
ATOM 824 C CA . LYS B 1 37 ? -2.969 -3.02 5.539 1 92.25 37 LYS B CA 1
ATOM 825 C C . LYS B 1 37 ? -3.717 -2.152 4.527 1 92.25 37 LYS B C 1
ATOM 827 O O . LYS B 1 37 ? -3.168 -1.794 3.484 1 92.25 37 LYS B O 1
ATOM 832 N N . GLU B 1 38 ? -4.926 -1.849 4.848 1 94.19 38 GLU B N 1
ATOM 833 C CA . GLU B 1 38 ? -5.75 -1.011 3.98 1 94.19 38 GLU B CA 1
ATOM 834 C C . GLU B 1 38 ? -5.121 0.367 3.787 1 94.19 38 GLU B C 1
ATOM 836 O O . GLU B 1 38 ? -5.137 0.914 2.684 1 94.19 38 GLU B O 1
ATOM 841 N N . LEU B 1 39 ? -4.566 0.845 4.801 1 96.38 39 LEU B N 1
ATOM 842 C CA . LEU B 1 39 ? -3.957 2.17 4.785 1 96.38 39 LEU B CA 1
ATOM 843 C C . LEU B 1 39 ? -2.713 2.189 3.904 1 96.38 39 LEU B C 1
ATOM 845 O O . LEU B 1 39 ? -2.541 3.096 3.086 1 96.38 39 LEU B O 1
ATOM 849 N N . MET B 1 40 ? -1.938 1.193 4.078 1 95.25 40 MET B N 1
ATOM 850 C CA . MET B 1 40 ? -0.704 1.13 3.299 1 95.25 40 MET B CA 1
ATOM 851 C C . MET B 1 40 ? -1.007 1.006 1.809 1 95.25 40 MET B C 1
ATOM 853 O O . MET B 1 40 ? -0.362 1.655 0.983 1 95.25 40 MET B O 1
ATOM 857 N N . LEU B 1 41 ? -1.978 0.207 1.509 1 95.44 41 LEU B N 1
ATOM 858 C CA . LEU B 1 41 ? -2.395 0.05 0.12 1 95.44 41 LEU B CA 1
ATOM 859 C C . LEU B 1 41 ? -2.852 1.383 -0.464 1 95.44 41 LEU B C 1
ATOM 861 O O . LEU B 1 41 ? -2.498 1.723 -1.596 1 95.44 41 LEU B O 1
ATOM 865 N N . ALA B 1 42 ? -3.615 2.051 0.336 1 96.44 42 ALA B N 1
ATOM 866 C CA . ALA B 1 42 ? -4.109 3.357 -0.089 1 96.44 42 ALA B CA 1
ATOM 867 C C . ALA B 1 42 ? -2.957 4.332 -0.321 1 96.44 42 ALA B C 1
ATOM 869 O O . ALA B 1 42 ? -2.961 5.086 -1.296 1 96.44 42 ALA B O 1
ATOM 870 N N . LEU B 1 43 ? -2.012 4.266 0.551 1 96.19 43 LEU B N 1
ATOM 871 C CA . LEU B 1 43 ? -0.838 5.125 0.421 1 96.19 43 LEU B CA 1
ATOM 872 C C . LEU B 1 43 ? -0.039 4.766 -0.827 1 96.19 43 LEU B C 1
ATOM 874 O O . LEU B 1 43 ? 0.469 5.652 -1.521 1 96.19 43 LEU B O 1
ATOM 878 N N . GLY B 1 44 ? 0.075 3.51 -1.07 1 95.44 44 GLY B N 1
ATOM 879 C CA . GLY B 1 44 ? 0.739 3.086 -2.293 1 95.44 44 GLY B CA 1
ATOM 880 C C . GLY B 1 44 ? 0.084 3.633 -3.547 1 95.44 44 GLY B C 1
ATOM 881 O O . GLY B 1 44 ? 0.772 4.039 -4.488 1 95.44 44 GLY B O 1
ATOM 882 N N . TRP B 1 45 ? -1.186 3.627 -3.568 1 95.19 45 TRP B N 1
ATOM 883 C CA . TRP B 1 45 ? -1.976 4.18 -4.664 1 95.19 45 TRP B CA 1
ATOM 884 C C . TRP B 1 45 ? -1.634 5.645 -4.895 1 95.19 45 TRP B C 1
ATOM 886 O O . TRP B 1 45 ? -1.344 6.051 -6.023 1 95.19 45 TRP B O 1
ATOM 896 N N . LEU B 1 46 ? -1.604 6.418 -3.836 1 95.62 46 LEU B N 1
ATOM 897 C CA . LEU B 1 46 ? -1.305 7.844 -3.887 1 95.62 46 LEU B CA 1
ATOM 898 C C . LEU B 1 46 ? 0.147 8.078 -4.289 1 95.62 46 LEU B C 1
ATOM 900 O O . LEU B 1 46 ? 0.458 9.078 -4.949 1 95.62 46 LEU B O 1
ATOM 904 N N . ALA B 1 47 ? 0.96 7.129 -3.871 1 93.62 47 ALA B N 1
ATOM 905 C CA . ALA B 1 47 ? 2.373 7.223 -4.234 1 93.62 47 ALA B CA 1
ATOM 906 C C . ALA B 1 47 ? 2.555 7.172 -5.746 1 93.62 47 ALA B C 1
ATOM 908 O O . ALA B 1 47 ? 3.381 7.898 -6.305 1 93.62 47 ALA B O 1
ATOM 909 N N . ARG B 1 48 ? 1.807 6.371 -6.371 1 93.19 48 ARG B N 1
ATOM 910 C CA . ARG B 1 48 ? 1.896 6.227 -7.82 1 93.19 48 ARG B CA 1
ATOM 911 C C . ARG B 1 48 ? 1.49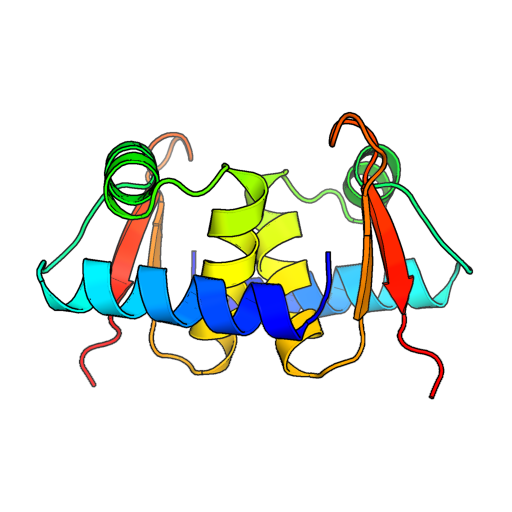4 7.52 -8.523 1 93.19 48 ARG B C 1
ATOM 913 O O . ARG B 1 48 ? 2.012 7.832 -9.602 1 93.19 48 ARG B O 1
ATOM 920 N N . GLU B 1 49 ? 0.658 8.227 -7.922 1 91.06 49 GLU B N 1
ATOM 921 C CA . GLU B 1 49 ? 0.21 9.5 -8.477 1 91.06 49 GLU B CA 1
ATOM 922 C C . GLU B 1 49 ? 1.163 10.633 -8.109 1 91.06 49 GLU B C 1
ATOM 924 O O . GLU B 1 49 ? 0.94 11.789 -8.477 1 91.06 49 GLU B O 1
ATOM 929 N N . ASP B 1 50 ? 2.25 10.32 -7.285 1 86.75 50 ASP B N 1
ATOM 930 C CA . ASP B 1 50 ? 3.246 11.281 -6.812 1 86.75 50 ASP B CA 1
ATOM 931 C C . ASP B 1 50 ? 2.604 12.359 -5.941 1 86.75 50 ASP B C 1
ATOM 933 O O . ASP B 1 50 ? 3.029 13.516 -5.961 1 86.75 50 ASP B O 1
ATOM 937 N N . LYS B 1 51 ? 1.577 12.031 -5.219 1 89.88 51 LYS B N 1
ATOM 938 C CA . LYS B 1 51 ? 0.846 12.969 -4.375 1 89.88 51 LYS B CA 1
ATOM 939 C C . LYS B 1 51 ? 1.236 12.812 -2.908 1 89.88 51 LYS B C 1
ATOM 941 O O . LYS B 1 51 ? 0.725 13.523 -2.041 1 89.88 51 LYS B O 1
ATOM 946 N N . LEU B 1 52 ? 2.119 11.906 -2.74 1 91.81 52 LEU B N 1
ATOM 947 C CA . LEU B 1 52 ? 2.426 11.562 -1.355 1 91.81 52 LEU B CA 1
ATOM 948 C C . LEU B 1 52 ? 3.922 11.672 -1.088 1 91.81 52 LEU B C 1
ATOM 950 O O . LEU B 1 52 ? 4.738 11.383 -1.968 1 91.81 52 LEU B O 1
ATOM 954 N N . VAL B 1 53 ? 4.223 12.141 0.087 1 91.75 53 VAL B N 1
ATOM 955 C CA . VAL B 1 53 ? 5.594 12.133 0.587 1 91.75 53 VAL B CA 1
ATOM 956 C C . VAL B 1 53 ? 5.664 11.32 1.882 1 91.75 53 VAL B C 1
ATOM 958 O O . VAL B 1 53 ? 4.918 11.586 2.826 1 91.75 53 VAL B O 1
ATOM 96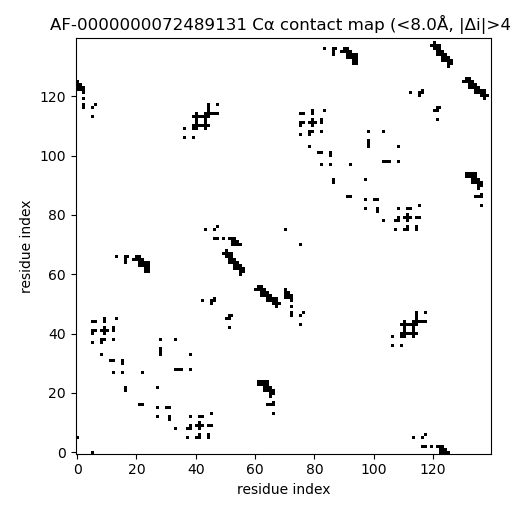1 N N . ILE B 1 54 ? 6.512 10.297 1.874 1 91.81 54 ILE B N 1
ATOM 962 C CA . ILE B 1 54 ? 6.641 9.438 3.043 1 91.81 54 ILE B CA 1
ATOM 963 C C . ILE B 1 54 ? 8.039 9.578 3.639 1 91.81 54 ILE B C 1
ATOM 965 O O . ILE B 1 54 ? 9.039 9.469 2.926 1 91.81 54 ILE B O 1
ATOM 969 N N . SER B 1 55 ? 8.031 9.867 4.902 1 90.56 55 SER B N 1
ATOM 970 C CA . SER B 1 55 ? 9.289 9.992 5.625 1 90.56 55 SER B CA 1
ATOM 971 C C . SER B 1 55 ? 9.336 9.055 6.828 1 90.56 55 SER B C 1
ATOM 973 O O . SER B 1 55 ? 8.352 8.938 7.566 1 90.56 55 SER B O 1
ATOM 975 N N . GLU B 1 56 ? 10.352 8.266 6.863 1 86.69 56 GLU B N 1
ATOM 976 C CA . GLU B 1 56 ? 10.523 7.336 7.977 1 86.69 56 GLU B CA 1
ATOM 977 C C . GLU B 1 56 ? 11.758 7.684 8.805 1 86.69 56 GLU B C 1
ATOM 979 O O . GLU B 1 56 ? 12.758 8.148 8.258 1 86.69 56 GLU B O 1
ATOM 984 N N . ASP B 1 57 ? 11.531 7.492 10.148 1 82.56 57 ASP B N 1
ATOM 985 C CA . ASP B 1 57 ? 12.68 7.758 11 1 82.56 57 ASP B CA 1
ATOM 986 C C . ASP B 1 57 ? 13.719 6.641 10.891 1 82.56 57 ASP B C 1
ATOM 988 O O . ASP B 1 57 ? 13.508 5.66 10.172 1 82.56 57 ASP B O 1
ATOM 992 N N . GLU B 1 58 ? 14.875 6.859 11.57 1 79.75 58 GLU B N 1
ATOM 993 C CA . GLU B 1 58 ? 16 5.934 11.469 1 79.75 58 GLU B CA 1
ATOM 994 C C . GLU B 1 58 ? 15.602 4.527 11.906 1 79.75 58 GLU B C 1
ATOM 996 O O . GLU B 1 58 ? 16.156 3.541 11.43 1 79.75 58 GLU B O 1
ATOM 1001 N N . ASN B 1 59 ? 14.578 4.484 12.781 1 76.94 59 ASN B N 1
ATOM 1002 C CA . ASN B 1 59 ? 14.18 3.195 13.328 1 76.94 59 ASN B CA 1
ATOM 1003 C C . ASN B 1 59 ? 12.992 2.605 12.57 1 76.94 59 ASN B C 1
ATOM 1005 O O . ASN B 1 59 ? 12.586 1.472 12.828 1 76.94 59 ASN B O 1
ATOM 1009 N N . GLY B 1 60 ? 12.586 3.256 11.57 1 73.25 60 GLY B N 1
ATOM 1010 C CA . GLY B 1 60 ? 11.453 2.791 10.781 1 73.25 60 GLY B CA 1
ATOM 1011 C C . GLY B 1 60 ? 10.172 2.689 11.578 1 73.25 60 GLY B C 1
ATOM 1012 O O . GLY B 1 60 ? 9.172 2.164 11.094 1 73.25 60 GLY B O 1
ATOM 1013 N N . LYS B 1 61 ? 10.25 3.014 12.781 1 76.31 61 LYS B N 1
ATOM 1014 C CA . LYS B 1 61 ? 9.102 2.848 13.672 1 76.31 61 LYS B CA 1
ATOM 1015 C C . LYS B 1 61 ? 8.141 4.023 13.547 1 76.31 61 LYS B C 1
ATOM 1017 O O . LYS B 1 61 ? 6.922 3.85 13.633 1 76.31 61 LYS B O 1
ATOM 1022 N N . ASN B 1 62 ? 8.773 5.129 13.25 1 83.62 62 ASN B N 1
ATOM 1023 C CA . ASN B 1 62 ? 7.957 6.328 13.109 1 83.62 62 ASN B CA 1
ATOM 1024 C C . ASN B 1 62 ? 7.848 6.762 11.648 1 83.62 62 ASN B C 1
ATOM 1026 O O . ASN B 1 62 ? 8.844 7.148 11.039 1 83.62 62 ASN B O 1
ATOM 1030 N N . ILE B 1 63 ? 6.695 6.535 11.023 1 90.5 63 ILE B N 1
ATOM 1031 C CA . ILE B 1 63 ? 6.473 6.934 9.641 1 90.5 63 ILE B CA 1
ATOM 1032 C C . ILE B 1 63 ? 5.559 8.156 9.594 1 90.5 63 ILE B C 1
ATOM 1034 O O . ILE B 1 63 ? 4.516 8.18 10.25 1 90.5 63 ILE B O 1
ATOM 1038 N N . ILE B 1 64 ? 6.117 9.195 8.891 1 93.94 64 ILE B N 1
ATOM 1039 C CA . ILE B 1 64 ? 5.348 10.422 8.703 1 93.94 64 ILE B CA 1
ATOM 1040 C C . ILE B 1 64 ? 4.977 10.578 7.227 1 93.94 64 ILE B C 1
ATOM 1042 O O . ILE B 1 64 ? 5.816 10.375 6.344 1 93.94 64 ILE B O 1
ATOM 1046 N N . VAL B 1 65 ? 3.678 10.883 7.031 1 95.44 65 VAL B N 1
ATOM 1047 C CA . VAL B 1 65 ? 3.176 11.008 5.668 1 95.44 65 VAL B CA 1
ATOM 1048 C C . VAL B 1 65 ? 2.637 12.422 5.441 1 95.44 65 VAL B C 1
ATOM 1050 O O . VAL B 1 65 ? 2.027 13.008 6.34 1 95.44 65 VAL B O 1
ATOM 1053 N N . SER B 1 66 ? 2.92 12.93 4.262 1 95.56 66 SER B N 1
ATOM 1054 C CA . SER B 1 66 ? 2.398 14.227 3.854 1 95.56 66 SER B CA 1
ATOM 1055 C C . SER B 1 66 ? 2.109 14.258 2.357 1 95.56 66 SER B C 1
ATOM 1057 O O . SER B 1 66 ? 2.559 13.391 1.612 1 95.56 66 SER B O 1
ATOM 1059 N N . LEU B 1 67 ? 1.238 15.172 1.951 1 95.12 67 LEU B N 1
ATOM 1060 C CA . LEU B 1 67 ? 0.972 15.328 0.526 1 95.12 67 LEU B CA 1
ATOM 1061 C C . LEU B 1 67 ? 2.141 16.016 -0.17 1 95.12 67 LEU B C 1
ATOM 1063 O O . LEU B 1 67 ? 2.773 16.906 0.404 1 95.12 67 LEU B O 1
ATOM 1067 N N . ALA B 1 68 ? 2.33 15.531 -1.434 1 88.75 68 ALA B N 1
ATOM 1068 C CA . ALA B 1 68 ? 3.344 16.188 -2.26 1 88.75 68 ALA B CA 1
ATOM 1069 C C . ALA B 1 68 ? 2.875 17.562 -2.715 1 88.75 68 ALA B C 1
ATOM 1071 O O . ALA B 1 68 ? 1.737 17.719 -3.16 1 88.75 68 ALA B O 1
ATOM 1072 N N . GLN B 1 69 ? 3.35 18.641 -2.098 1 76.94 69 GLN B N 1
ATOM 1073 C CA . GLN B 1 69 ? 3.012 20.016 -2.426 1 76.94 69 GLN B CA 1
ATOM 1074 C C . GLN B 1 69 ? 3.787 20.5 -3.65 1 76.94 69 GLN B C 1
ATOM 1076 O O . GLN B 1 69 ? 5.02 20.5 -3.646 1 76.94 69 GLN B O 1
ATOM 1081 N N . GLY B 1 70 ? 3.797 19.812 -4.809 1 53.84 70 GLY B N 1
ATOM 1082 C CA . GLY B 1 70 ? 4.371 20.594 -5.895 1 53.84 70 GLY B CA 1
ATOM 1083 C C . GLY B 1 70 ? 3.516 21.781 -6.297 1 53.84 70 GLY B C 1
ATOM 1084 O O . GLY B 1 70 ? 2.336 21.844 -5.941 1 53.84 70 GLY B O 1
#